Protein AF-A0A9X3HUX5-F1 (afdb_monomer)

Foldseek 3Di:
DDDDDDDDDDDDPPPPDPPPPPPPPPVPPVPDDDVLQVVLVVQAHADPVPCWRCGPVRDTDNSVVVSCVVVVPPPPQDPLRVVLVVQVWDADPVQCWTQHPVRDIDNSVVVSVVVVVVVD

Nearest PDB structures (foldseek):
  6pxk-assembly2_H  TM=3.600E-01  e=4.568E+00  Escherichia coli

Mean predicted aligned error: 15.31 Å

Sequence (120 aa):
MKSLVSMTVLSSLALFGCAKSEVVKDEGKLNMANPAAVFCEQHGSYDLATEECLLSSGKSVDAWTYYREQHSDSNDKSQAQRYCEATEGVYEATSQQCTLANGDVMDAMQYFRDHQASNN

Radius of gyration: 29.49 Å; Cα contacts (8 Å, |Δi|>4): 115; chains: 1; bounding box: 66×32×98 Å

Structure (mmCIF, N/CA/C/O backbone):
data_AF-A0A9X3HUX5-F1
#
_entry.id   AF-A0A9X3HUX5-F1
#
loop_
_atom_site.group_PDB
_atom_site.id
_atom_site.type_symbol
_atom_site.label_atom_id
_atom_site.label_alt_id
_atom_site.label_comp_id
_atom_site.label_asym_id
_atom_site.label_entity_id
_atom_site.label_seq_id
_atom_site.pdbx_PDB_ins_code
_atom_site.Cartn_x
_atom_site.Cartn_y
_atom_site.Cartn_z
_atom_site.occupancy
_atom_site.B_iso_or_equiv
_atom_site.auth_seq_id
_atom_site.auth_comp_id
_atom_site.auth_asym_id
_atom_site.auth_atom_id
_atom_site.pdbx_PDB_model_num
ATOM 1 N N . MET A 1 1 ? -46.811 18.574 -73.351 1.00 35.91 1 MET A N 1
ATOM 2 C CA . MET A 1 1 ? -46.130 17.270 -73.212 1.00 35.91 1 MET A CA 1
ATOM 3 C C . MET A 1 1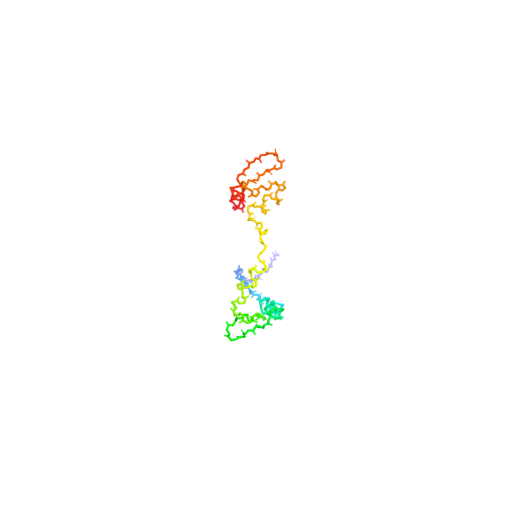 ? -45.105 17.385 -72.095 1.00 35.91 1 MET A C 1
ATOM 5 O O . MET A 1 1 ? -44.178 18.152 -72.290 1.00 35.91 1 MET A O 1
ATOM 9 N N . LYS A 1 2 ? -45.296 16.602 -71.011 1.00 41.38 2 LYS A N 1
ATOM 10 C CA . LYS A 1 2 ? -44.311 16.192 -69.976 1.00 41.38 2 LYS A CA 1
ATOM 11 C C . LYS A 1 2 ? -43.746 17.328 -69.097 1.00 41.38 2 LYS A C 1
ATOM 13 O O . LYS A 1 2 ? -43.251 18.300 -69.632 1.00 41.38 2 LYS A O 1
ATOM 18 N N . SER A 1 3 ? -43.681 17.302 -67.770 1.00 44.00 3 SER A N 1
ATOM 19 C CA . SER A 1 3 ? -44.134 16.455 -66.654 1.00 44.00 3 SER A CA 1
ATOM 20 C C . SER A 1 3 ? -43.867 17.338 -65.410 1.00 44.00 3 SER A C 1
ATOM 22 O O . SER A 1 3 ? -42.827 17.980 -65.357 1.00 44.00 3 SER A O 1
ATOM 24 N N . LEU A 1 4 ? -44.868 17.632 -64.578 1.00 50.88 4 LEU A N 1
ATOM 25 C CA . LEU A 1 4 ? -45.182 16.984 -63.291 1.00 50.88 4 LEU A CA 1
ATOM 26 C C . LEU A 1 4 ? -44.449 17.551 -62.052 1.00 50.88 4 LEU A C 1
ATOM 28 O O . LEU A 1 4 ? -43.232 17.497 -61.949 1.00 50.88 4 LEU A O 1
ATOM 32 N N . VAL A 1 5 ? -45.300 17.928 -61.086 1.00 53.28 5 VAL A N 1
ATOM 33 C CA . VAL A 1 5 ? -45.160 17.828 -59.618 1.00 53.28 5 VAL A CA 1
ATOM 34 C C . VAL A 1 5 ? -44.519 19.006 -58.871 1.00 53.28 5 VAL A C 1
ATOM 36 O O . VAL A 1 5 ? -43.313 19.134 -58.706 1.00 53.28 5 VAL A O 1
ATOM 39 N N . SER A 1 6 ? -45.431 19.815 -58.327 1.00 51.50 6 SER A N 1
ATOM 40 C CA . SER A 1 6 ? -45.308 20.557 -57.072 1.00 51.50 6 SER A CA 1
ATOM 41 C C . SER A 1 6 ? -45.225 19.587 -55.886 1.00 51.50 6 SER A C 1
ATOM 43 O O . SER A 1 6 ? -46.077 18.706 -55.794 1.00 51.50 6 SER A O 1
ATOM 45 N N . MET A 1 7 ? -44.274 19.765 -54.961 1.00 49.97 7 MET A N 1
ATOM 46 C CA . MET A 1 7 ? -44.459 19.368 -53.557 1.00 49.97 7 MET A CA 1
ATOM 47 C C . MET A 1 7 ? -43.434 20.037 -52.623 1.00 49.97 7 MET A C 1
ATOM 49 O O . MET A 1 7 ? -42.256 19.708 -52.606 1.00 49.97 7 MET A O 1
ATOM 53 N N . THR A 1 8 ? -43.952 20.991 -51.849 1.00 49.53 8 THR A N 1
ATOM 54 C CA . THR A 1 8 ? -43.863 21.085 -50.379 1.00 49.53 8 THR A CA 1
ATOM 55 C C . THR A 1 8 ? -42.519 21.072 -49.630 1.00 49.53 8 THR A C 1
ATOM 57 O O . THR A 1 8 ? -41.878 20.042 -49.482 1.00 49.53 8 THR A O 1
ATOM 60 N N . VAL A 1 9 ? -42.335 22.196 -48.923 1.00 47.41 9 VAL A N 1
ATOM 61 C CA . VAL A 1 9 ? -42.150 22.326 -47.459 1.00 47.41 9 VAL A CA 1
ATOM 62 C C . VAL A 1 9 ? -40.739 22.165 -46.875 1.00 47.41 9 VAL A C 1
ATOM 64 O O . VAL A 1 9 ? -40.044 21.171 -47.042 1.00 47.41 9 VAL A O 1
ATOM 67 N N . LEU A 1 10 ? -40.401 23.221 -46.122 1.00 57.56 10 LEU A N 1
ATOM 68 C CA . LEU A 1 10 ? -39.316 23.402 -45.168 1.00 57.56 10 LEU A CA 1
ATOM 69 C C . LEU A 1 10 ? -39.011 22.139 -44.357 1.00 57.56 10 LEU A C 1
ATOM 71 O O . LEU A 1 10 ? -39.929 21.548 -43.802 1.00 57.56 10 LEU A O 1
ATOM 75 N N . SER A 1 11 ? -37.732 21.876 -44.093 1.00 51.06 11 SER A N 1
ATOM 76 C CA . SER A 1 11 ? -37.339 21.618 -42.706 1.00 51.06 11 SER A CA 1
ATOM 77 C C . SER A 1 11 ? -35.834 21.734 -42.532 1.00 51.06 11 SER A C 1
ATOM 79 O O . SER A 1 11 ? -35.053 20.936 -43.043 1.00 51.06 11 SER A O 1
ATOM 81 N N . SER A 1 12 ? -35.439 22.750 -41.779 1.00 60.00 12 SER A N 1
ATOM 82 C CA . SER A 1 12 ? -34.129 22.902 -41.169 1.00 60.00 12 SER A CA 1
ATOM 83 C C . SER A 1 12 ? -33.871 21.689 -40.271 1.00 60.00 12 SER A C 1
ATOM 85 O O . SER A 1 12 ? -34.524 21.540 -39.239 1.00 60.00 12 SER A O 1
ATOM 87 N N . LEU A 1 13 ? -32.926 20.819 -40.632 1.00 64.44 13 LEU A N 1
ATOM 88 C CA . LEU A 1 13 ? -32.395 19.843 -39.681 1.00 64.44 13 LEU A CA 1
ATOM 89 C C . LEU A 1 13 ? -31.422 20.567 -38.744 1.00 64.44 13 LEU A C 1
ATOM 91 O O . LEU A 1 13 ? -30.209 20.544 -38.932 1.00 64.44 13 LEU A O 1
ATOM 95 N N . ALA A 1 14 ? -31.970 21.240 -37.733 1.00 63.00 14 ALA A N 1
ATOM 96 C CA . ALA A 1 14 ? -31.216 21.564 -36.535 1.00 63.00 14 ALA A CA 1
ATOM 97 C C . ALA A 1 14 ? -31.084 20.274 -35.714 1.00 63.00 14 ALA A C 1
ATOM 99 O O . ALA A 1 14 ? -32.045 19.815 -35.096 1.00 63.00 14 ALA A O 1
ATOM 100 N N . LEU A 1 15 ? -29.899 19.666 -35.743 1.00 63.69 15 LEU A N 1
ATOM 101 C CA . LEU A 1 15 ? -29.531 18.554 -34.869 1.00 63.69 15 LEU A CA 1
ATOM 102 C C . LEU A 1 15 ? -29.357 19.080 -33.434 1.00 63.69 15 LEU A C 1
ATOM 104 O O . LEU A 1 15 ? -28.243 19.285 -32.964 1.00 63.69 15 LEU A O 1
ATOM 108 N N . PHE A 1 16 ? -30.464 19.306 -32.725 1.00 66.12 16 PHE A N 1
ATOM 109 C CA . PHE A 1 16 ? -30.454 19.410 -31.267 1.00 66.12 16 PHE A CA 1
ATOM 110 C C . PHE A 1 16 ? -30.465 17.994 -30.689 1.00 66.12 16 PHE A C 1
ATOM 112 O O . PHE A 1 16 ? -31.511 17.429 -30.375 1.00 66.12 16 PHE A O 1
ATOM 119 N N . GLY A 1 17 ? -29.282 17.391 -30.590 1.00 64.38 17 GLY A N 1
ATOM 120 C CA . GLY A 1 17 ? -29.089 16.171 -29.817 1.00 64.38 17 GLY A CA 1
ATOM 121 C C . GLY A 1 17 ? -29.092 16.500 -28.327 1.00 64.38 17 GLY A C 1
ATOM 122 O O . GLY A 1 17 ? -28.060 16.872 -27.778 1.00 64.38 17 GLY A O 1
ATOM 123 N N . CYS A 1 18 ? -30.234 16.355 -27.655 1.00 68.00 18 CYS A N 1
ATOM 124 C CA . CYS A 1 18 ? -30.239 16.199 -26.203 1.00 68.00 18 CYS A CA 1
ATOM 125 C C . CYS A 1 18 ? -29.736 14.786 -25.889 1.00 68.00 18 CYS A C 1
ATOM 127 O O . CYS A 1 18 ? -30.491 13.819 -25.984 1.00 68.00 18 CYS A O 1
ATOM 129 N N . ALA A 1 19 ? -28.465 14.659 -25.509 1.00 71.25 19 ALA A N 1
ATOM 130 C CA . ALA A 1 19 ? -27.994 13.461 -24.833 1.00 71.25 19 ALA A CA 1
ATOM 131 C C . ALA A 1 19 ? -28.684 13.403 -23.462 1.00 71.25 19 ALA A C 1
ATOM 133 O O . ALA A 1 19 ? -28.330 14.134 -22.536 1.00 71.25 19 ALA A O 1
ATOM 134 N N . LYS A 1 20 ? -29.724 12.574 -23.339 1.00 63.62 20 LYS A N 1
ATOM 135 C CA . LYS A 1 20 ? -30.260 12.195 -22.035 1.00 63.62 20 LYS A CA 1
ATOM 136 C C . LYS A 1 20 ? -29.225 11.270 -21.408 1.00 63.62 20 LYS A C 1
ATOM 138 O O . LYS A 1 20 ? -29.136 10.110 -21.790 1.00 63.62 20 LYS A O 1
ATOM 143 N N . SER A 1 21 ? -28.425 11.798 -20.485 1.00 63.34 21 SER A N 1
ATOM 144 C CA . SER A 1 21 ? -27.583 10.966 -19.631 1.00 63.34 21 SER A CA 1
ATOM 145 C C . SER A 1 21 ? -28.502 10.107 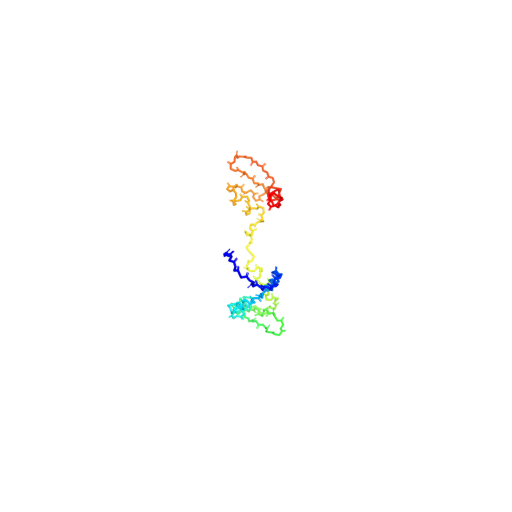-18.778 1.00 63.34 21 SER A C 1
ATOM 147 O O . SER A 1 21 ? -29.080 10.561 -17.790 1.00 63.34 21 SER A O 1
ATOM 149 N N . GLU A 1 22 ? -28.688 8.867 -19.203 1.00 59.72 22 GLU A N 1
ATOM 150 C CA . GLU A 1 22 ? -29.213 7.824 -18.346 1.00 59.72 22 GLU A CA 1
ATOM 151 C C . GLU A 1 22 ? -28.152 7.631 -17.270 1.00 59.72 22 GLU A C 1
ATOM 153 O O . GLU A 1 22 ? -27.066 7.112 -17.530 1.00 59.72 22 GLU A O 1
ATOM 158 N N . VAL A 1 23 ? -28.418 8.139 -16.067 1.00 63.31 23 VAL A N 1
ATOM 159 C CA . VAL A 1 23 ? -27.666 7.715 -14.892 1.00 63.31 23 VAL A CA 1
ATOM 160 C C . VAL A 1 23 ? -27.997 6.239 -14.749 1.00 63.31 23 VAL A C 1
ATOM 162 O O . VAL A 1 23 ? -29.043 5.882 -14.210 1.00 63.31 23 VAL A O 1
ATOM 165 N N . VAL A 1 24 ? -27.149 5.384 -15.319 1.00 64.62 24 VAL A N 1
ATOM 166 C CA . VAL A 1 24 ? -27.161 3.957 -15.033 1.00 64.62 24 VAL A CA 1
ATOM 167 C C . VAL A 1 24 ? -26.916 3.871 -13.537 1.00 64.62 24 VAL A C 1
ATOM 169 O O . VAL A 1 24 ? -25.806 4.101 -13.057 1.00 64.62 24 VAL A O 1
ATOM 172 N N . LYS A 1 25 ? -27.999 3.668 -12.786 1.00 58.50 25 LYS A N 1
ATOM 173 C CA . LYS A 1 25 ? -27.951 3.468 -11.348 1.00 58.50 25 LYS A CA 1
ATOM 174 C C . LYS A 1 25 ? -27.253 2.130 -11.158 1.00 58.50 25 LYS A C 1
ATOM 176 O O . LYS A 1 25 ? -27.843 1.074 -11.356 1.00 58.50 25 LYS A O 1
ATOM 181 N N . ASP A 1 26 ? -25.956 2.193 -10.892 1.00 63.00 26 ASP A N 1
ATOM 182 C CA . ASP A 1 26 ? -25.151 1.036 -10.528 1.00 63.00 26 ASP A CA 1
ATOM 183 C C . ASP A 1 26 ? -25.596 0.585 -9.130 1.00 63.00 26 ASP A C 1
ATOM 185 O O . ASP A 1 26 ? -25.021 0.964 -8.109 1.00 63.00 26 ASP A O 1
ATOM 189 N N . GLU A 1 27 ? -26.697 -0.172 -9.077 1.00 62.44 27 GLU A N 1
ATOM 190 C CA . GLU A 1 27 ? -27.273 -0.730 -7.846 1.00 62.44 27 GLU A CA 1
ATOM 191 C C . GLU A 1 27 ? -26.258 -1.615 -7.092 1.00 62.44 27 GLU A C 1
ATOM 193 O O . GLU A 1 27 ? -26.457 -1.921 -5.918 1.00 62.44 27 GLU A O 1
ATOM 198 N N . GLY A 1 28 ? -25.157 -2.029 -7.734 1.00 63.47 28 GLY A N 1
ATOM 199 C CA . GLY A 1 28 ? -24.143 -2.892 -7.136 1.00 63.47 28 GLY A CA 1
ATOM 200 C C . GLY A 1 28 ? -23.343 -2.227 -6.015 1.00 63.47 28 GLY A C 1
ATOM 201 O O . GLY A 1 28 ? -23.012 -2.889 -5.035 1.00 63.47 28 GLY A O 1
ATOM 202 N N . LYS A 1 29 ? -23.057 -0.921 -6.104 1.00 63.94 29 LYS A N 1
ATOM 203 C CA . LYS A 1 29 ? -22.136 -0.263 -5.154 1.00 63.94 29 LYS A CA 1
ATOM 204 C C . LYS A 1 29 ? -22.775 0.156 -3.836 1.00 63.94 29 LYS A C 1
ATOM 206 O O . LYS A 1 29 ? -22.098 0.149 -2.815 1.00 63.94 29 LYS A O 1
ATOM 211 N N . LEU A 1 30 ? -24.063 0.497 -3.845 1.00 67.31 30 LEU A N 1
ATOM 212 C CA . LEU A 1 30 ? -24.780 0.943 -2.642 1.00 67.31 30 LEU A CA 1
ATOM 213 C C . LEU A 1 30 ? -25.161 -0.210 -1.701 1.00 67.31 30 LEU A C 1
ATOM 215 O O . LEU A 1 30 ? -25.497 0.037 -0.550 1.00 67.31 30 LEU A O 1
ATOM 219 N N . ASN A 1 31 ? -25.096 -1.455 -2.181 1.00 80.06 31 ASN A N 1
ATOM 220 C CA . ASN A 1 31 ? -25.443 -2.652 -1.413 1.00 80.06 31 ASN A CA 1
ATOM 221 C C . ASN A 1 31 ? -24.214 -3.395 -0.854 1.00 80.06 31 ASN A C 1
ATOM 223 O O . ASN A 1 31 ? -24.354 -4.493 -0.319 1.00 80.06 31 ASN A O 1
ATOM 227 N N . MET A 1 32 ? -23.009 -2.825 -0.978 1.00 87.62 32 MET A N 1
ATOM 228 C CA . MET A 1 32 ? -21.805 -3.376 -0.353 1.00 87.62 32 MET A CA 1
ATOM 229 C C . MET A 1 32 ? -21.661 -2.863 1.079 1.00 87.62 32 MET A C 1
ATOM 231 O O . MET A 1 32 ? -21.907 -1.690 1.358 1.00 87.62 32 MET A O 1
ATOM 235 N N . ALA A 1 33 ? -21.226 -3.739 1.984 1.00 92.12 33 ALA A N 1
ATOM 236 C CA . ALA A 1 33 ? -20.892 -3.339 3.343 1.00 92.12 33 ALA A CA 1
ATOM 237 C C . ALA A 1 33 ? -19.704 -2.360 3.348 1.00 92.12 33 ALA A C 1
ATOM 239 O O . ALA A 1 33 ? -18.812 -2.449 2.501 1.00 92.12 33 ALA A O 1
ATOM 240 N N . ASN A 1 34 ? -19.678 -1.441 4.317 1.00 93.62 34 ASN A N 1
ATOM 241 C CA . ASN A 1 34 ? -18.536 -0.550 4.513 1.00 93.62 34 ASN A CA 1
ATOM 242 C C . ASN A 1 34 ? -17.295 -1.401 4.861 1.00 93.62 34 ASN A C 1
ATOM 244 O O . ASN A 1 34 ? -17.298 -2.052 5.908 1.00 93.62 34 ASN A O 1
ATOM 248 N N . PRO A 1 35 ? -16.230 -1.395 4.037 1.00 95.75 35 PRO A N 1
ATOM 249 C CA . PRO A 1 35 ? -15.065 -2.243 4.267 1.00 95.75 35 PRO A CA 1
ATOM 250 C C . PRO A 1 35 ? -14.357 -1.927 5.590 1.00 95.75 35 PRO A C 1
ATOM 252 O O . PRO A 1 35 ? -13.896 -2.849 6.257 1.00 95.75 35 PRO A O 1
ATOM 255 N N . ALA A 1 36 ? -14.332 -0.660 6.021 1.00 97.44 36 ALA A N 1
ATOM 256 C CA . ALA A 1 36 ? -13.757 -0.286 7.310 1.00 97.44 36 ALA A CA 1
ATOM 257 C C . ALA A 1 36 ? -14.583 -0.834 8.486 1.00 97.44 36 ALA A C 1
ATOM 259 O O . ALA A 1 36 ? -14.014 -1.332 9.453 1.00 97.44 36 ALA A O 1
ATOM 260 N N . ALA A 1 37 ? -15.916 -0.821 8.381 1.00 97.19 37 ALA A N 1
ATOM 261 C CA . ALA A 1 37 ? -16.793 -1.390 9.405 1.00 97.19 37 ALA A CA 1
ATOM 262 C C . ALA A 1 37 ? -16.641 -2.918 9.494 1.00 97.19 37 ALA A C 1
ATOM 264 O O . ALA A 1 37 ? -16.439 -3.454 10.580 1.00 97.19 37 ALA A O 1
ATOM 265 N N . VAL A 1 38 ? -16.641 -3.610 8.347 1.00 97.38 38 VAL A N 1
ATOM 266 C CA . VAL A 1 38 ? -16.414 -5.066 8.269 1.00 97.38 38 VAL A CA 1
ATOM 267 C C . VAL A 1 38 ? -15.045 -5.449 8.828 1.00 97.38 38 VAL A C 1
ATOM 269 O O . VAL A 1 38 ? -14.898 -6.490 9.466 1.00 97.38 38 VAL A O 1
ATOM 272 N N . PHE A 1 39 ? -14.027 -4.621 8.594 1.00 97.44 39 PHE A N 1
ATOM 273 C CA . PHE A 1 39 ? -12.708 -4.824 9.176 1.00 97.44 39 PHE A CA 1
ATOM 274 C C . PHE A 1 39 ? -12.725 -4.617 10.695 1.00 97.44 39 PHE A C 1
ATOM 276 O O . PHE A 1 39 ? -12.183 -5.433 11.435 1.00 97.44 39 PHE A O 1
ATOM 283 N N . CYS A 1 40 ? -13.419 -3.594 11.190 1.00 97.75 40 CYS A N 1
ATOM 284 C CA . CYS A 1 40 ? -13.579 -3.377 12.624 1.00 97.75 40 CYS A CA 1
ATOM 285 C C . CYS A 1 40 ? -14.250 -4.541 13.346 1.00 97.75 40 CYS A C 1
ATOM 287 O O . CYS A 1 40 ? -13.775 -4.940 14.406 1.00 97.75 40 CYS A O 1
ATOM 289 N N . GLU A 1 41 ? -15.283 -5.143 12.760 1.00 97.06 41 GLU A N 1
ATOM 290 C CA . GLU A 1 41 ? -15.953 -6.320 13.330 1.00 97.06 41 GLU A CA 1
ATOM 291 C C . GLU A 1 41 ? -15.0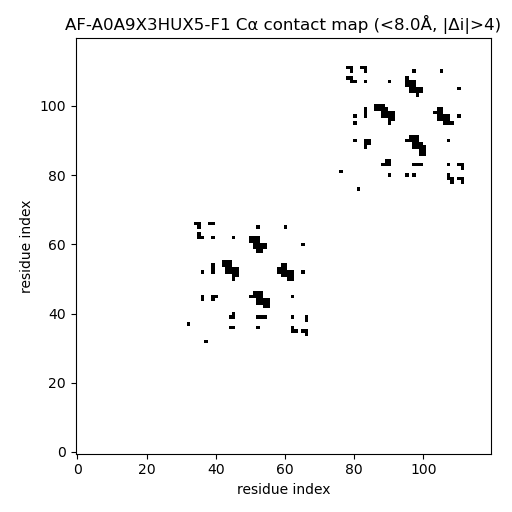42 -7.559 13.429 1.00 97.06 41 GLU A C 1
ATOM 293 O O . GLU A 1 41 ? -15.281 -8.434 14.257 1.00 97.06 41 GLU A O 1
ATOM 298 N N . GLN A 1 42 ? -13.964 -7.636 12.641 1.00 96.94 42 GLN A N 1
ATOM 299 C CA . GLN A 1 42 ? -12.969 -8.714 12.748 1.00 96.94 42 GLN A CA 1
ATOM 300 C C . GLN A 1 42 ? -11.974 -8.498 13.898 1.00 96.94 42 GLN A C 1
ATOM 302 O O . GLN A 1 42 ? -11.381 -9.458 14.391 1.00 96.94 42 GLN A O 1
ATOM 307 N N . HIS A 1 43 ? -11.786 -7.251 14.335 1.00 96.75 43 HIS A N 1
ATOM 308 C CA . HIS A 1 43 ? -10.785 -6.861 15.335 1.00 96.75 43 HIS A CA 1
ATOM 309 C C . HIS A 1 43 ? -11.402 -6.298 16.634 1.00 96.75 43 HIS A C 1
ATOM 311 O O . HIS A 1 43 ? -10.683 -6.002 17.599 1.00 96.75 43 HIS A O 1
ATOM 317 N N . GLY A 1 44 ? -12.729 -6.194 16.694 1.00 96.94 44 GLY A N 1
ATOM 318 C CA . GLY A 1 44 ? -13.499 -5.603 17.783 1.00 96.94 44 GLY A CA 1
ATOM 319 C C . GLY A 1 44 ? -14.942 -5.318 17.353 1.00 96.94 44 GLY A C 1
ATOM 320 O O . GLY A 1 44 ? -15.641 -6.219 16.898 1.00 96.94 44 GLY A O 1
ATOM 321 N N . SER A 1 45 ? -15.394 -4.072 17.499 1.00 97.69 45 SER A N 1
ATOM 322 C CA . SER A 1 45 ? -16.720 -3.616 17.054 1.00 97.69 45 SER A CA 1
ATOM 323 C C . SER A 1 45 ? -16.664 -2.243 16.383 1.00 97.69 45 SER A C 1
ATOM 325 O O . SER A 1 45 ? -15.797 -1.431 16.706 1.00 97.69 45 SER A O 1
ATOM 327 N N . TYR A 1 46 ? -17.615 -1.964 15.491 1.00 98.06 46 TYR A N 1
ATOM 328 C CA . TYR A 1 46 ? -17.784 -0.659 14.845 1.00 98.06 46 TYR A CA 1
ATOM 329 C C . TYR A 1 46 ? -18.906 0.153 15.510 1.00 98.06 46 TYR A C 1
ATOM 331 O O . TYR A 1 46 ? -20.004 -0.367 15.717 1.00 98.06 46 TYR A O 1
ATOM 339 N N . ASP A 1 47 ? -18.647 1.421 15.829 1.00 97.50 47 ASP A N 1
ATOM 340 C CA . ASP A 1 47 ? -19.647 2.355 16.355 1.00 97.50 47 ASP A CA 1
ATOM 341 C C . ASP A 1 47 ? -20.246 3.195 15.214 1.00 97.50 47 ASP A C 1
ATOM 343 O O . ASP A 1 47 ? -19.561 3.983 14.564 1.00 97.50 47 ASP A O 1
ATOM 347 N N . LEU A 1 48 ? -21.551 3.037 14.972 1.00 95.25 48 LEU A N 1
ATOM 348 C CA . LEU A 1 48 ? -22.277 3.746 13.910 1.00 95.25 48 LEU A CA 1
ATOM 349 C C . LEU A 1 48 ? -22.449 5.251 14.169 1.00 95.25 48 LEU A C 1
ATOM 351 O O . LEU A 1 48 ? -22.746 5.987 13.232 1.00 95.25 48 LEU A O 1
ATOM 355 N N . ALA A 1 49 ? -22.339 5.706 15.418 1.00 96.38 49 ALA A N 1
ATOM 356 C CA . ALA A 1 49 ? -22.520 7.106 15.787 1.00 96.38 49 ALA A CA 1
ATOM 357 C C . ALA A 1 49 ? -21.211 7.897 15.710 1.00 96.38 49 ALA A C 1
ATOM 359 O O . ALA A 1 49 ? -21.235 9.074 15.351 1.00 96.38 49 ALA A O 1
ATOM 360 N N . THR A 1 50 ? -20.089 7.268 16.064 1.00 96.88 50 THR A N 1
ATOM 361 C CA . THR A 1 50 ? -18.768 7.918 16.078 1.00 96.88 50 THR A CA 1
ATOM 362 C C . THR A 1 50 ? -17.897 7.551 14.882 1.00 96.88 50 THR A C 1
ATOM 364 O O . THR A 1 50 ? -16.900 8.221 14.642 1.00 96.88 50 THR A O 1
ATOM 367 N N . GLU A 1 51 ? -18.272 6.509 14.136 1.00 96.75 51 GLU A N 1
ATOM 368 C CA . GLU A 1 51 ? -17.476 5.910 13.060 1.00 96.75 51 GLU A CA 1
ATOM 369 C C . GLU A 1 51 ? -16.119 5.354 13.540 1.00 96.75 51 GLU A C 1
ATOM 371 O O . GLU A 1 51 ? -15.190 5.157 12.751 1.00 96.75 51 GLU A O 1
ATOM 376 N N . GLU A 1 52 ? -16.010 5.052 14.837 1.00 98.25 52 GLU A N 1
ATOM 377 C CA . GLU A 1 52 ? -14.807 4.498 15.449 1.00 98.25 52 GLU A CA 1
ATOM 378 C C . GLU A 1 52 ? -14.827 2.964 15.532 1.00 98.25 52 GLU A C 1
ATOM 380 O O . GLU A 1 52 ? -15.860 2.294 15.597 1.00 98.25 52 GLU A O 1
ATOM 385 N N . CYS A 1 53 ? -13.622 2.410 15.563 1.00 98.19 53 CYS A N 1
ATOM 386 C CA . CYS A 1 53 ? -13.313 1.018 15.816 1.00 98.19 53 CYS A CA 1
ATOM 387 C C . CYS A 1 53 ? -12.992 0.838 17.303 1.00 98.19 53 CYS A C 1
ATOM 389 O O . CYS A 1 53 ? -11.917 1.246 17.756 1.00 98.19 53 CYS A O 1
ATOM 391 N N . LEU A 1 54 ? -13.877 0.195 18.064 1.00 98.00 54 LEU A N 1
ATOM 392 C CA . LEU A 1 54 ? -13.558 -0.243 19.420 1.00 98.00 54 LEU A CA 1
ATOM 393 C C . LEU A 1 54 ? -12.848 -1.595 19.336 1.00 98.00 54 LEU A C 1
ATOM 395 O O . LEU A 1 54 ? -13.480 -2.640 19.189 1.00 98.00 54 LEU A O 1
ATOM 399 N N . LEU A 1 55 ? -11.519 -1.569 19.399 1.00 97.19 55 LEU A N 1
ATOM 400 C CA . LEU A 1 55 ? -10.682 -2.759 19.280 1.00 97.19 55 LEU A CA 1
ATOM 401 C C . LEU A 1 55 ? -10.843 -3.672 20.501 1.00 97.19 55 LEU A C 1
ATOM 403 O O . LEU A 1 55 ? -11.100 -3.212 21.612 1.00 97.19 55 LEU A O 1
ATOM 407 N N . SER A 1 56 ? -10.561 -4.966 20.331 1.00 96.12 56 SER A N 1
ATOM 408 C CA . SE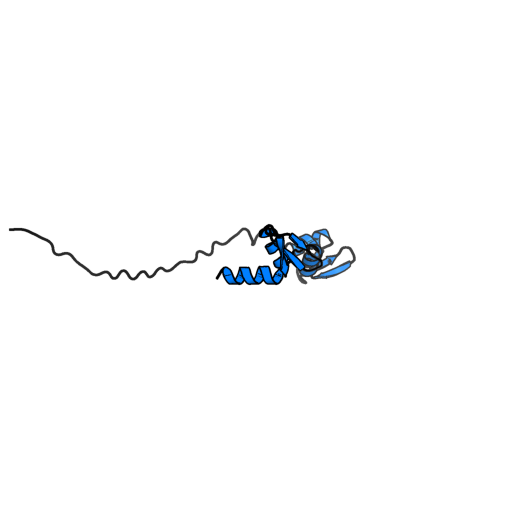R A 1 56 ? -10.586 -5.960 21.424 1.00 96.12 56 SER A CA 1
ATOM 409 C C . SER A 1 56 ? -9.630 -5.635 22.584 1.00 96.12 56 SER A C 1
ATOM 411 O O . SER A 1 56 ? -9.784 -6.148 23.689 1.00 96.12 56 SER A O 1
ATOM 413 N N . SER A 1 57 ? -8.643 -4.766 22.351 1.00 95.62 57 SER A N 1
ATOM 414 C CA . SER A 1 57 ? -7.748 -4.223 23.380 1.00 95.62 57 SER A CA 1
ATOM 415 C C . SER A 1 57 ? -8.386 -3.128 24.250 1.00 95.62 57 SER A C 1
ATOM 417 O O . SER A 1 57 ? -7.757 -2.674 25.202 1.00 95.62 57 SER A O 1
ATOM 419 N N . GLY A 1 58 ? -9.599 -2.674 23.919 1.00 94.75 58 GLY A N 1
ATOM 420 C CA . GLY A 1 58 ? -10.288 -1.541 24.542 1.00 94.75 58 GLY A CA 1
ATOM 421 C C . GLY A 1 58 ? -9.913 -0.172 23.961 1.00 94.75 58 GLY A C 1
ATOM 422 O O . GLY A 1 58 ? -10.414 0.846 24.431 1.00 94.75 58 GLY A O 1
ATOM 423 N N . LYS A 1 59 ? -9.032 -0.117 22.953 1.00 97.00 59 LYS A N 1
ATOM 424 C CA . LYS A 1 59 ? -8.647 1.132 22.277 1.00 97.00 59 LYS A CA 1
ATOM 425 C C . LYS A 1 59 ? -9.715 1.536 21.255 1.00 97.00 59 LYS A C 1
ATOM 427 O O . LYS A 1 59 ? -10.108 0.699 20.449 1.00 97.00 59 LYS A O 1
ATOM 432 N N . SER A 1 60 ? -10.091 2.816 21.240 1.00 97.69 60 SER A N 1
ATOM 433 C CA . SER A 1 60 ? -10.872 3.413 20.147 1.00 97.69 60 SER A CA 1
ATOM 434 C C . SER A 1 60 ? -9.950 4.047 19.101 1.00 97.69 60 SER A C 1
ATOM 436 O O . SER A 1 60 ? -8.977 4.718 19.466 1.00 97.69 60 SER A O 1
ATOM 438 N N . VAL A 1 61 ? -10.208 3.803 17.814 1.00 98.06 61 VAL A N 1
ATOM 439 C CA . VAL A 1 61 ? -9.472 4.388 16.675 1.00 98.06 61 VAL A CA 1
ATOM 440 C C . VAL A 1 61 ? -10.420 4.742 15.531 1.00 98.06 61 VAL A C 1
ATOM 442 O O . VAL A 1 61 ? -11.446 4.093 15.369 1.00 98.06 61 VAL A O 1
ATOM 445 N N . ASP A 1 62 ? -10.059 5.711 14.689 1.00 98.12 62 ASP A N 1
ATOM 446 C CA . ASP A 1 62 ? -10.800 6.005 13.454 1.00 98.12 62 ASP A CA 1
ATOM 447 C C . ASP A 1 62 ? -10.813 4.781 12.518 1.00 98.12 62 ASP A C 1
ATOM 449 O O . ASP A 1 62 ? -9.753 4.251 12.163 1.00 98.12 62 ASP A O 1
ATOM 453 N N . ALA A 1 63 ? -12.004 4.326 12.112 1.00 97.81 63 ALA A N 1
ATOM 454 C CA . ALA A 1 63 ? -12.154 3.069 11.378 1.00 97.81 63 ALA A CA 1
ATOM 455 C C . ALA A 1 63 ? -11.473 3.105 10.002 1.00 97.81 63 ALA A C 1
ATOM 457 O O . ALA A 1 63 ? -10.834 2.135 9.590 1.00 97.81 63 ALA A O 1
ATOM 458 N N . TRP A 1 64 ? -11.570 4.228 9.289 1.00 97.12 64 TRP A N 1
ATOM 459 C CA . TRP A 1 64 ? -11.000 4.364 7.949 1.00 97.12 64 TRP A CA 1
ATOM 460 C C . TRP A 1 64 ? -9.478 4.471 7.956 1.00 97.12 64 TRP A C 1
ATOM 462 O O . TRP A 1 64 ? -8.817 3.913 7.079 1.00 97.12 64 TRP A O 1
ATOM 472 N N . THR A 1 65 ? -8.917 5.185 8.927 1.00 96.62 65 THR A N 1
ATOM 473 C CA . THR A 1 65 ? -7.471 5.271 9.137 1.00 96.62 65 THR A CA 1
ATOM 474 C C . THR A 1 65 ? -6.924 3.908 9.513 1.00 96.62 65 THR A C 1
ATOM 476 O O . THR A 1 65 ? -6.005 3.438 8.850 1.00 96.62 65 THR A O 1
ATOM 479 N N . TYR A 1 66 ? -7.555 3.223 10.471 1.00 95.94 66 TYR A N 1
ATOM 480 C CA . TYR A 1 66 ? -7.144 1.877 10.851 1.00 95.94 66 TYR A CA 1
ATOM 481 C C . TYR A 1 66 ? -7.199 0.910 9.662 1.00 95.94 66 TYR A C 1
ATOM 483 O O . TYR A 1 66 ? -6.218 0.226 9.384 1.00 95.94 66 TYR A O 1
ATOM 491 N N . TYR A 1 67 ? -8.292 0.913 8.894 1.00 96.19 67 TYR A N 1
ATOM 492 C CA . TYR A 1 67 ? -8.406 0.102 7.682 1.00 96.19 67 TYR A CA 1
ATOM 493 C C . TYR A 1 67 ? -7.266 0.377 6.692 1.00 96.19 67 TYR A C 1
ATOM 495 O O . TYR A 1 67 ? -6.606 -0.561 6.249 1.00 96.19 67 TYR A O 1
ATOM 503 N N . ARG A 1 68 ? -6.999 1.648 6.362 1.00 93.69 68 ARG A N 1
ATOM 504 C CA . ARG A 1 68 ? -5.951 2.016 5.397 1.00 93.69 68 ARG A CA 1
ATOM 505 C C . ARG A 1 68 ? -4.548 1.693 5.882 1.00 93.69 68 ARG A C 1
ATOM 507 O O . ARG A 1 68 ? -3.742 1.310 5.058 1.00 93.69 68 ARG A O 1
ATOM 514 N N . GLU A 1 69 ? -4.249 1.830 7.167 1.00 92.50 69 GLU A N 1
ATOM 515 C CA . GLU A 1 69 ? -2.931 1.472 7.712 1.00 92.50 69 GLU A CA 1
ATOM 516 C C . GLU A 1 69 ? -2.697 -0.043 7.692 1.00 92.50 69 GLU A C 1
ATOM 518 O O . GL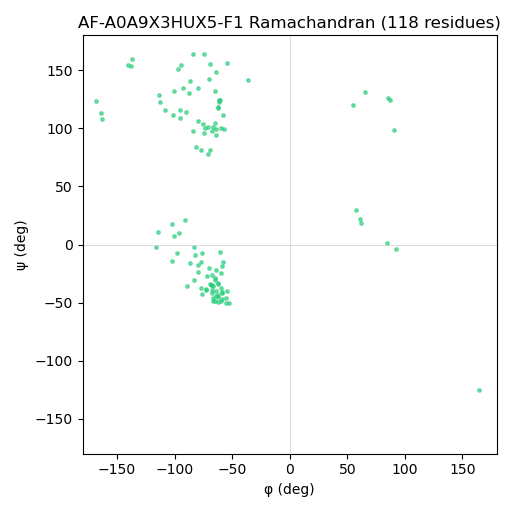U A 1 69 ? -1.579 -0.500 7.476 1.00 92.50 69 GLU A O 1
ATOM 523 N N . GLN A 1 70 ? -3.750 -0.839 7.898 1.00 93.56 70 GLN A N 1
ATOM 524 C CA . GLN A 1 70 ? -3.656 -2.303 7.841 1.00 93.56 70 GLN A CA 1
ATOM 525 C C . GLN A 1 70 ? -3.673 -2.851 6.406 1.00 93.56 70 GLN A C 1
ATOM 527 O O . GLN A 1 70 ? -3.268 -3.988 6.184 1.00 93.56 70 GLN A O 1
ATOM 532 N N . HIS A 1 71 ? -4.118 -2.042 5.441 1.00 90.19 71 HIS A N 1
ATOM 533 C CA . HIS A 1 71 ? -4.138 -2.366 4.010 1.00 90.19 71 HIS A CA 1
ATOM 534 C C . HIS A 1 71 ? -3.194 -1.479 3.189 1.00 90.19 71 HIS A C 1
ATOM 536 O O . HIS A 1 71 ? -3.270 -1.476 1.962 1.00 90.19 71 HIS A O 1
ATOM 542 N N . SER A 1 72 ? -2.323 -0.704 3.840 1.00 80.31 72 SER A N 1
ATOM 543 C CA . SER A 1 72 ? -1.252 -0.001 3.151 1.00 80.31 72 SER A CA 1
ATOM 544 C C . SER A 1 72 ? -0.160 -1.021 2.921 1.00 80.31 72 SER A C 1
ATOM 546 O O . SER A 1 72 ? 0.538 -1.415 3.861 1.00 80.31 72 SER A O 1
ATOM 548 N N . ASP A 1 73 ? -0.018 -1.464 1.681 1.00 71.06 73 ASP A N 1
ATOM 549 C CA . ASP A 1 73 ? 1.153 -2.226 1.313 1.00 71.06 73 ASP A CA 1
ATOM 550 C C . ASP A 1 73 ? 2.362 -1.310 1.519 1.00 71.06 73 ASP A C 1
ATOM 552 O O . ASP A 1 73 ? 2.530 -0.291 0.854 1.00 71.06 73 ASP A O 1
ATOM 556 N N . SER A 1 74 ? 3.276 -1.692 2.410 1.00 60.66 74 SER A N 1
ATOM 557 C CA . SER A 1 74 ? 4.623 -1.103 2.446 1.00 60.66 74 SER A CA 1
ATOM 558 C C . SER A 1 74 ? 5.394 -1.334 1.133 1.00 60.66 74 SER A C 1
ATOM 560 O O . SER A 1 74 ? 6.477 -0.785 0.944 1.00 60.66 74 SER A O 1
ATOM 562 N N . ASN A 1 75 ? 4.809 -2.122 0.223 1.00 64.12 75 ASN A N 1
ATOM 563 C CA . ASN A 1 75 ? 5.225 -2.361 -1.152 1.00 64.12 75 ASN A CA 1
ATOM 564 C C . ASN A 1 75 ? 4.388 -1.581 -2.183 1.00 64.12 75 ASN A C 1
ATOM 566 O O . ASN A 1 75 ? 4.413 -1.954 -3.359 1.00 64.12 75 ASN A O 1
ATOM 570 N N . ASP A 1 76 ? 3.645 -0.541 -1.781 1.00 77.06 76 ASP A N 1
ATOM 571 C CA . ASP A 1 76 ? 2.928 0.332 -2.712 1.00 77.06 76 ASP A CA 1
ATOM 572 C C . ASP A 1 76 ? 3.924 0.935 -3.705 1.00 77.06 76 ASP A C 1
ATOM 574 O O . ASP A 1 76 ? 4.665 1.885 -3.430 1.00 77.06 76 ASP A O 1
ATOM 578 N N . LYS A 1 77 ? 3.969 0.321 -4.888 1.00 87.69 77 LYS A N 1
ATOM 579 C CA . LYS A 1 77 ? 4.859 0.732 -5.962 1.00 87.69 77 LYS A CA 1
ATOM 580 C C . LYS A 1 77 ? 4.489 2.151 -6.351 1.00 87.69 77 LYS A C 1
ATOM 582 O O . LYS A 1 77 ? 3.345 2.423 -6.732 1.00 87.69 77 LYS A O 1
ATOM 587 N N . SER A 1 78 ? 5.470 3.047 -6.299 1.00 89.75 78 SER A N 1
ATOM 588 C CA . SER A 1 78 ? 5.281 4.421 -6.757 1.00 89.75 78 SER A CA 1
ATOM 589 C C . SER A 1 78 ? 4.771 4.432 -8.202 1.00 89.75 78 SER A C 1
ATOM 591 O O . SER A 1 78 ? 4.996 3.493 -8.969 1.00 89.75 78 SER A O 1
ATOM 593 N N . GLN A 1 79 ? 4.098 5.507 -8.613 1.00 92.38 79 GLN A N 1
ATOM 594 C CA . GLN A 1 79 ? 3.635 5.636 -10.001 1.00 92.38 79 GLN A CA 1
ATOM 595 C C . GLN A 1 79 ? 4.792 5.457 -11.001 1.00 92.38 79 GLN A C 1
ATOM 597 O O . GLN A 1 79 ? 4.637 4.761 -12.000 1.00 92.38 79 GLN A O 1
ATOM 602 N N . ALA A 1 80 ? 5.965 6.005 -10.670 1.00 94.31 80 ALA A N 1
ATOM 603 C CA . ALA A 1 80 ? 7.199 5.839 -11.427 1.00 94.31 80 ALA A CA 1
ATOM 604 C C . ALA A 1 80 ? 7.669 4.380 -11.500 1.00 94.31 80 ALA A C 1
ATOM 606 O O . ALA A 1 80 ? 8.012 3.903 -12.578 1.00 94.31 80 ALA A O 1
ATOM 607 N N . GLN A 1 81 ? 7.644 3.656 -10.377 1.00 95.12 81 GLN A N 1
ATOM 608 C CA . GLN A 1 81 ? 7.995 2.238 -10.347 1.00 95.12 81 GLN A CA 1
ATOM 609 C C . GLN A 1 81 ? 7.044 1.415 -11.216 1.00 95.12 81 GLN A C 1
ATOM 611 O O . GLN A 1 81 ? 7.492 0.640 -12.057 1.00 95.12 81 GLN A O 1
ATOM 616 N N . ARG A 1 82 ? 5.730 1.609 -11.048 1.00 94.31 82 ARG A N 1
ATOM 617 C CA . ARG A 1 82 ? 4.717 0.899 -11.840 1.00 94.31 82 ARG A CA 1
ATOM 618 C C . ARG A 1 82 ? 4.891 1.166 -13.327 1.00 94.31 82 ARG A C 1
ATOM 620 O O . ARG A 1 82 ? 4.756 0.245 -14.121 1.00 94.31 82 ARG A O 1
ATOM 627 N N . TYR A 1 83 ? 5.180 2.413 -13.691 1.00 94.88 83 TYR A N 1
ATOM 628 C CA . TYR A 1 83 ? 5.395 2.791 -15.079 1.00 94.88 83 TYR A CA 1
ATOM 629 C C . TYR A 1 83 ? 6.663 2.153 -15.654 1.00 94.88 83 TYR A C 1
ATOM 631 O O . TYR A 1 83 ? 6.586 1.524 -16.701 1.00 94.88 83 TYR A O 1
ATOM 639 N N . CYS A 1 84 ? 7.788 2.238 -14.937 1.00 96.19 84 CYS A N 1
ATOM 640 C CA . CYS A 1 84 ? 9.048 1.608 -15.330 1.00 96.19 84 CYS A CA 1
ATOM 641 C C . CYS A 1 84 ? 8.876 0.109 -15.616 1.00 96.19 84 CYS A C 1
ATOM 643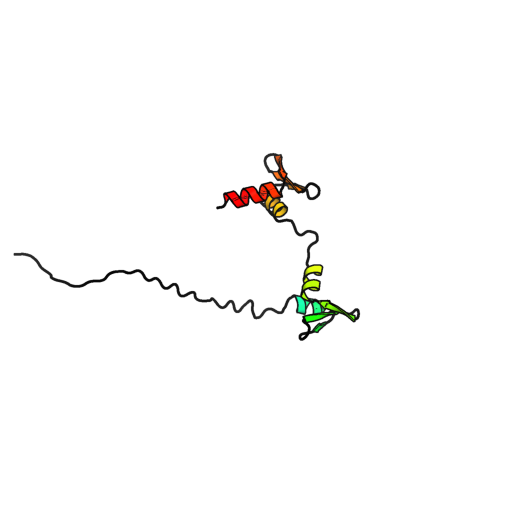 O O . CYS A 1 84 ? 9.252 -0.371 -16.682 1.00 96.19 84 CYS A O 1
ATOM 645 N N . GLU A 1 85 ? 8.250 -0.621 -14.690 1.00 94.25 85 GLU A N 1
ATOM 646 C CA . GLU A 1 85 ? 8.008 -2.059 -14.835 1.00 94.25 85 GLU A CA 1
ATOM 647 C C . GLU A 1 85 ? 7.001 -2.375 -15.957 1.00 94.25 85 GLU A C 1
ATOM 649 O O . GLU A 1 85 ? 7.152 -3.372 -16.660 1.00 94.25 85 GLU A O 1
ATOM 654 N N . ALA A 1 86 ? 5.986 -1.525 -16.162 1.00 94.88 86 ALA A N 1
ATOM 655 C CA . ALA A 1 86 ? 5.003 -1.690 -17.236 1.00 94.88 86 ALA A CA 1
ATOM 656 C C . ALA A 1 86 ? 5.607 -1.500 -18.636 1.00 94.88 86 ALA A C 1
ATOM 658 O O . ALA A 1 8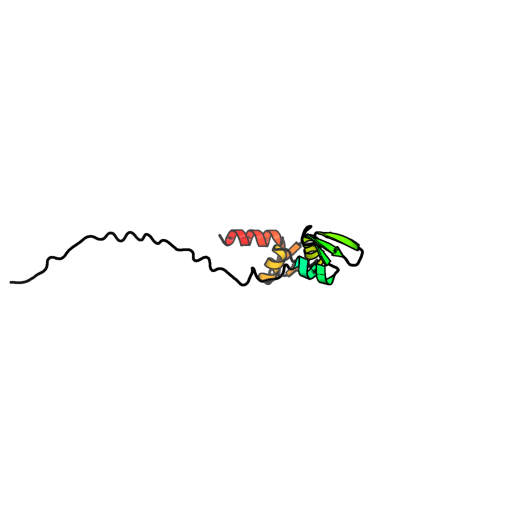6 ? 5.106 -2.077 -19.598 1.00 94.88 86 ALA A O 1
ATOM 659 N N . THR A 1 87 ? 6.685 -0.722 -18.750 1.00 93.88 87 THR A N 1
ATOM 660 C CA . THR A 1 87 ? 7.464 -0.545 -19.984 1.00 93.88 87 THR A CA 1
ATOM 661 C C . THR A 1 87 ? 8.613 -1.550 -20.110 1.00 93.88 87 THR A C 1
ATOM 663 O O . THR A 1 87 ? 9.583 -1.282 -20.814 1.00 93.88 87 THR A O 1
ATOM 666 N N . GLU A 1 88 ? 8.534 -2.680 -19.397 1.00 94.94 88 GLU A N 1
ATOM 667 C CA . GLU A 1 88 ? 9.560 -3.737 -19.356 1.00 94.94 88 GLU A CA 1
ATOM 668 C C . GLU A 1 88 ? 10.925 -3.275 -18.808 1.00 94.94 88 GLU A C 1
ATOM 670 O O . GLU A 1 88 ? 11.949 -3.928 -19.012 1.00 94.94 88 GLU A O 1
ATOM 675 N N . GLY A 1 89 ? 10.952 -2.150 -18.090 1.00 95.25 89 GLY A N 1
ATOM 676 C CA . GLY A 1 89 ? 12.126 -1.655 -17.385 1.00 95.25 89 GLY A CA 1
ATOM 677 C C . GLY A 1 89 ? 12.300 -2.291 -16.005 1.00 95.25 89 GLY A C 1
ATOM 678 O O . GLY A 1 89 ? 11.380 -2.873 -15.427 1.00 95.25 89 GLY A O 1
ATOM 679 N N . VAL A 1 90 ? 13.500 -2.150 -15.447 1.00 96.94 90 VAL A N 1
ATOM 680 C CA . VAL A 1 90 ? 13.857 -2.622 -14.103 1.00 96.94 90 VAL A CA 1
ATOM 681 C C . VAL A 1 90 ? 14.013 -1.422 -13.173 1.00 96.94 90 VAL A C 1
ATOM 683 O O . VAL A 1 90 ? 14.906 -0.596 -13.364 1.00 96.94 90 VAL A O 1
ATOM 686 N N . TYR A 1 91 ? 13.144 -1.327 -12.165 1.00 96.06 91 TYR A N 1
ATOM 687 C CA . TYR A 1 91 ? 13.178 -0.265 -11.158 1.00 96.06 91 TYR A CA 1
ATOM 688 C C . TYR A 1 91 ? 14.101 -0.625 -9.986 1.00 96.06 91 TYR A C 1
ATOM 690 O O . TYR A 1 91 ? 13.961 -1.691 -9.389 1.00 96.06 91 TYR A O 1
ATOM 698 N N . GLU A 1 92 ? 14.995 0.289 -9.616 1.00 95.94 92 GLU A N 1
ATOM 699 C CA . GLU A 1 92 ? 15.833 0.190 -8.419 1.00 95.94 92 GLU A CA 1
ATOM 700 C C . GLU A 1 92 ? 15.253 1.075 -7.308 1.00 95.94 92 GLU A C 1
ATOM 702 O O . GLU A 1 92 ? 15.282 2.304 -7.390 1.00 95.94 92 GLU A O 1
ATOM 707 N N . ALA A 1 93 ? 14.731 0.453 -6.248 1.00 91.12 93 ALA A N 1
ATOM 708 C CA . ALA A 1 93 ? 14.038 1.159 -5.171 1.00 91.12 93 ALA A CA 1
ATOM 709 C C . ALA A 1 93 ? 14.949 2.099 -4.374 1.00 91.12 93 ALA A C 1
ATOM 711 O O . ALA A 1 93 ? 14.480 3.120 -3.874 1.00 91.12 93 ALA A O 1
ATOM 712 N N . THR A 1 94 ? 16.243 1.779 -4.287 1.00 91.81 94 THR A N 1
ATOM 713 C CA . THR A 1 94 ? 17.207 2.545 -3.488 1.00 91.81 94 THR A CA 1
ATOM 714 C C . THR A 1 94 ? 17.601 3.854 -4.168 1.00 91.81 94 THR A C 1
ATOM 716 O O . THR A 1 94 ? 17.703 4.889 -3.514 1.00 91.81 94 THR A O 1
ATOM 719 N N . SER A 1 95 ? 17.832 3.816 -5.482 1.00 94.88 95 SER A N 1
ATOM 720 C CA . SER A 1 95 ? 18.241 4.980 -6.277 1.00 94.88 95 SER A CA 1
ATOM 721 C C . SER A 1 95 ? 17.077 5.651 -7.003 1.00 94.88 95 SER A C 1
ATOM 723 O O . SER A 1 95 ? 17.270 6.712 -7.591 1.00 94.88 95 SER A O 1
ATOM 725 N N . GLN A 1 96 ? 15.884 5.048 -6.965 1.00 95.25 96 GLN A N 1
ATOM 726 C CA . GLN A 1 96 ? 14.684 5.499 -7.675 1.00 95.25 96 GLN A CA 1
ATOM 727 C C . GLN A 1 96 ? 14.901 5.596 -9.196 1.00 95.25 96 GLN A C 1
ATOM 729 O O . GLN A 1 96 ? 14.287 6.411 -9.888 1.00 95.25 96 GLN A O 1
ATOM 734 N N . GLN A 1 97 ? 15.786 4.749 -9.724 1.00 97.69 97 GLN A N 1
ATOM 735 C CA . GLN A 1 97 ? 16.146 4.707 -11.138 1.00 97.69 97 GLN A CA 1
ATOM 736 C C . GLN A 1 97 ? 15.359 3.632 -11.881 1.00 97.69 97 GLN A C 1
ATOM 738 O O . GLN A 1 97 ? 14.993 2.603 -11.317 1.00 97.69 97 GLN A O 1
ATOM 743 N N . CYS A 1 98 ? 15.131 3.868 -13.168 1.00 97.44 98 CYS A N 1
ATOM 744 C CA . CYS A 1 98 ? 14.600 2.893 -14.105 1.00 97.44 98 CYS A CA 1
ATOM 745 C C . CYS A 1 98 ? 15.681 2.536 -15.125 1.00 97.44 98 CYS A C 1
ATOM 747 O O . CYS A 1 98 ? 16.186 3.421 -15.817 1.00 97.44 98 CYS A O 1
ATOM 749 N N . THR A 1 99 ? 16.023 1.253 -15.220 1.00 97.94 99 THR A N 1
ATOM 750 C CA . THR A 1 99 ? 16.821 0.713 -16.326 1.00 97.94 99 THR A CA 1
ATOM 751 C C . THR A 1 99 ? 15.868 0.276 -17.430 1.00 97.94 99 THR A C 1
ATOM 753 O O . THR A 1 99 ? 15.077 -0.642 -17.227 1.00 97.94 99 THR A O 1
ATOM 756 N N . LEU A 1 100 ? 15.909 0.940 -18.579 1.00 95.00 100 LEU A N 1
ATOM 757 C CA . LEU A 1 100 ? 15.060 0.649 -19.731 1.00 95.00 100 LEU A CA 1
ATOM 758 C C . LEU A 1 100 ? 15.512 -0.631 -20.454 1.00 95.00 100 LEU A C 1
ATOM 760 O O . LEU A 1 100 ? 16.646 -1.085 -20.302 1.00 95.00 100 LEU A O 1
ATOM 764 N N . ALA A 1 101 ? 14.649 -1.187 -21.310 1.00 91.88 101 ALA A N 1
ATOM 765 C CA . ALA A 1 101 ? 14.935 -2.411 -22.069 1.00 91.88 101 ALA A CA 1
ATOM 766 C C . ALA A 1 101 ? 16.161 -2.305 -23.002 1.00 91.88 101 ALA A C 1
ATOM 768 O O . ALA A 1 101 ? 16.794 -3.310 -23.321 1.00 91.88 101 ALA A O 1
ATOM 769 N N . ASN A 1 102 ? 16.522 -1.091 -23.432 1.00 92.88 102 ASN A N 1
ATOM 770 C CA . ASN A 1 102 ? 17.724 -0.830 -24.231 1.00 92.88 102 ASN A CA 1
ATOM 771 C C . ASN A 1 102 ? 19.011 -0.693 -23.386 1.00 92.88 102 ASN A C 1
ATOM 773 O O . ASN A 1 102 ? 20.087 -0.524 -23.957 1.00 92.88 102 ASN A O 1
ATOM 777 N N . GLY A 1 103 ? 18.910 -0.778 -22.056 1.00 93.44 103 GLY A N 1
ATOM 778 C CA . GLY A 1 103 ? 20.018 -0.644 -21.110 1.00 93.44 103 GLY A CA 1
ATOM 779 C C . GLY A 1 103 ? 20.256 0.774 -20.582 1.00 93.44 103 GLY A C 1
ATOM 780 O O . GLY A 1 103 ? 21.108 0.942 -19.710 1.00 93.44 103 GLY A O 1
ATOM 781 N N . ASP A 1 104 ? 19.522 1.783 -21.062 1.00 95.56 104 ASP A N 1
ATOM 782 C CA . ASP A 1 104 ? 19.651 3.155 -20.562 1.00 95.56 104 ASP A CA 1
ATOM 783 C C . ASP A 1 104 ? 19.097 3.276 -19.137 1.00 95.56 104 ASP A C 1
ATOM 785 O O . ASP A 1 104 ? 18.074 2.681 -18.801 1.00 95.56 104 ASP A O 1
ATOM 789 N N . VAL A 1 105 ? 19.746 4.086 -18.297 1.00 97.00 105 VAL A N 1
ATOM 790 C CA . VAL A 1 105 ? 19.327 4.323 -16.907 1.00 97.00 105 VAL A CA 1
ATOM 791 C C . VAL A 1 105 ? 18.869 5.765 -16.740 1.00 97.00 105 VAL A C 1
ATOM 793 O O . VAL A 1 105 ? 19.589 6.699 -17.093 1.00 97.00 105 VAL A O 1
ATOM 796 N N . MET A 1 106 ? 17.679 5.954 -16.170 1.00 95.56 106 MET A N 1
ATOM 797 C CA . MET A 1 106 ? 17.063 7.270 -15.980 1.00 95.56 106 MET A CA 1
ATOM 798 C C . MET A 1 106 ? 16.438 7.394 -14.587 1.00 95.56 106 MET A C 1
ATOM 800 O O . MET A 1 106 ? 16.115 6.389 -13.957 1.00 95.56 106 MET A O 1
ATOM 804 N N . ASP A 1 107 ? 16.211 8.621 -14.112 1.00 97.19 107 ASP A N 1
ATOM 805 C CA . ASP A 1 107 ? 15.329 8.852 -12.960 1.00 97.19 107 ASP A CA 1
ATOM 806 C C . ASP A 1 107 ? 13.912 8.369 -13.309 1.00 97.19 107 ASP A C 1
ATOM 808 O O . ASP A 1 107 ? 13.328 8.805 -14.306 1.00 97.19 107 ASP A O 1
ATOM 812 N N . ALA A 1 108 ? 13.353 7.450 -12.517 1.00 96.31 108 ALA A N 1
ATOM 813 C CA . ALA A 1 108 ? 12.089 6.800 -12.861 1.00 96.31 108 ALA A CA 1
ATOM 814 C C . ALA A 1 108 ? 10.919 7.798 -12.893 1.00 96.31 108 ALA A C 1
ATOM 816 O O . ALA A 1 108 ? 9.964 7.640 -13.657 1.00 96.31 108 ALA A O 1
ATOM 817 N N . MET A 1 109 ? 10.989 8.847 -12.071 1.00 95.12 109 MET A N 1
ATOM 818 C CA . MET A 1 109 ? 9.953 9.871 -11.977 1.00 95.12 109 MET A CA 1
ATOM 819 C C . MET A 1 109 ? 10.051 10.842 -13.164 1.00 95.12 109 MET A C 1
ATOM 821 O O . MET A 1 109 ? 9.044 11.234 -13.747 1.00 95.12 109 MET A O 1
ATOM 825 N N . GLN A 1 110 ? 11.257 11.182 -13.604 1.00 95.44 110 GLN A N 1
ATOM 826 C CA . GLN A 1 110 ? 11.463 11.909 -14.850 1.00 95.44 110 GLN A CA 1
ATOM 827 C C . GLN A 1 110 ? 10.913 11.122 -16.040 1.00 95.44 110 GLN A C 1
ATOM 829 O O . GLN A 1 110 ? 10.097 11.654 -16.791 1.00 95.44 110 GLN A O 1
ATOM 834 N N . TYR A 1 111 ? 11.263 9.837 -16.136 1.00 94.38 111 TYR A N 1
ATOM 835 C CA . TYR A 1 111 ? 10.772 8.952 -17.189 1.00 94.38 111 TYR A CA 1
ATOM 836 C C . TYR A 1 111 ? 9.236 8.907 -17.236 1.00 94.38 111 TYR A C 1
ATOM 838 O O . TYR A 1 111 ? 8.645 9.084 -18.302 1.00 94.38 111 TYR A O 1
ATOM 846 N N . PHE A 1 112 ? 8.575 8.767 -16.083 1.00 94.62 112 PHE A N 1
ATOM 847 C CA . PHE A 1 112 ? 7.113 8.785 -16.004 1.00 94.62 112 PHE A CA 1
ATOM 848 C C . PHE A 1 112 ? 6.499 10.133 -16.419 1.00 94.62 112 PHE A C 1
ATOM 850 O O . PHE A 1 112 ? 5.538 10.142 -17.187 1.00 94.62 112 PHE A O 1
ATOM 857 N N . ARG A 1 113 ? 7.041 11.278 -15.969 1.00 93.19 113 ARG A N 1
ATOM 858 C CA . ARG A 1 113 ? 6.511 12.609 -16.346 1.00 93.19 113 ARG A CA 1
ATOM 859 C C . ARG A 1 113 ? 6.614 12.875 -17.839 1.00 93.19 113 ARG A C 1
ATOM 861 O O . ARG A 1 113 ? 5.651 13.360 -18.429 1.00 93.19 113 ARG A O 1
ATOM 868 N N . ASP A 1 114 ? 7.750 12.534 -18.438 1.00 92.75 114 ASP A N 1
ATOM 869 C CA . ASP A 1 114 ? 7.989 12.774 -19.862 1.00 92.75 114 ASP A CA 1
ATOM 870 C C . ASP A 1 114 ? 6.990 12.000 -20.734 1.00 92.75 114 ASP A C 1
ATOM 872 O O . ASP A 1 114 ? 6.528 12.505 -21.756 1.00 92.75 114 ASP A O 1
ATOM 876 N N . HIS A 1 115 ? 6.573 10.814 -20.280 1.00 88.75 115 HIS A N 1
ATOM 877 C CA . HIS A 1 115 ? 5.587 9.986 -20.976 1.00 88.75 115 HIS A CA 1
ATOM 878 C C . HIS A 1 115 ? 4.128 10.310 -20.633 1.00 88.75 115 HIS A C 1
ATOM 880 O O . HIS A 1 115 ? 3.221 9.922 -21.368 1.00 88.75 115 HIS A O 1
ATOM 886 N N . GLN A 1 116 ? 3.858 11.046 -19.552 1.00 83.12 116 GLN A N 1
ATOM 887 C CA . GLN A 1 116 ? 2.540 11.657 -19.368 1.00 83.12 116 GLN A CA 1
ATOM 888 C C . GLN A 1 116 ? 2.336 12.840 -20.318 1.00 83.12 116 GLN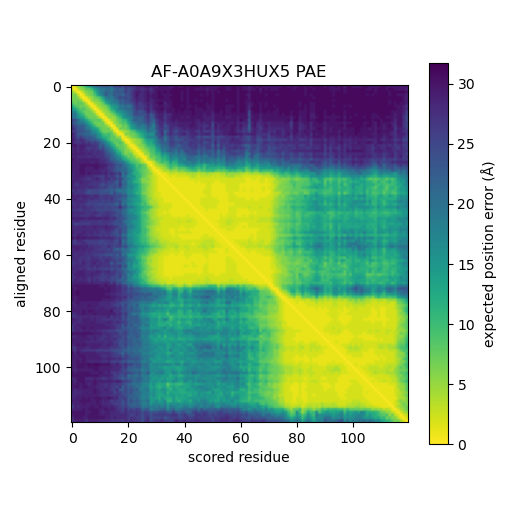 A C 1
ATOM 890 O O . GLN A 1 116 ? 1.242 13.021 -20.845 1.00 83.12 116 GLN A O 1
ATOM 895 N N . ALA A 1 117 ? 3.385 13.634 -20.549 1.00 64.12 117 ALA A N 1
ATOM 896 C CA . ALA A 1 117 ? 3.321 14.818 -21.399 1.00 64.12 117 ALA A CA 1
ATOM 897 C C . ALA A 1 117 ? 3.191 14.488 -22.896 1.00 64.12 117 ALA A C 1
ATOM 899 O O . ALA A 1 117 ? 2.621 15.284 -23.635 1.00 64.12 117 ALA A O 1
ATOM 900 N N . SER A 1 118 ? 3.686 13.328 -23.341 1.00 60.66 118 SER A N 1
ATOM 901 C CA . SER A 1 118 ? 3.612 12.888 -24.743 1.00 60.66 118 SER A CA 1
ATOM 902 C C . SER A 1 118 ? 2.279 12.242 -25.148 1.00 60.66 118 SER A C 1
ATOM 904 O O . SER A 1 118 ? 2.070 11.991 -26.332 1.00 60.66 118 SER A O 1
ATOM 906 N N . ASN A 1 119 ? 1.384 11.973 -24.188 1.00 56.75 119 ASN A N 1
ATOM 907 C CA . ASN A 1 119 ? 0.055 11.390 -24.419 1.00 56.75 119 ASN A CA 1
ATOM 908 C C . ASN A 1 119 ? -1.079 12.440 -24.505 1.00 56.75 119 ASN A C 1
ATOM 910 O O . ASN A 1 119 ? -2.251 12.061 -24.516 1.00 56.75 119 ASN A O 1
ATOM 914 N N . ASN A 1 120 ? -0.737 13.733 -24.572 1.00 45.09 120 ASN A N 1
ATOM 915 C CA . ASN A 1 120 ? -1.644 14.858 -24.850 1.00 45.09 120 ASN A CA 1
ATOM 916 C C . ASN A 1 120 ? -1.292 15.519 -26.187 1.00 45.09 120 ASN A C 1
ATOM 918 O O . ASN A 1 120 ? -2.202 16.153 -26.768 1.00 45.09 120 ASN A O 1
#

InterPro domains:
  IPR005590 Protein of unknown function DUF333 [PF03891] (31-70)

Secondary structure (DSSP, 8-state):
--------------------------HHHHTSPPHHHHHHHHHEEE-TTT-EEEETTS-EEEHHHHHHHHS--TT---HHHHHHHHTT-EEETTTTEEE-TTS-EEEHHHHHHHHHHTT-

Solvent-accessible surface area (backbone atoms only — not comparable to full-atom values): 7506 Å² total; per-residue (Å²): 133,88,81,89,83,89,81,85,82,90,77,85,85,74,85,78,77,78,80,76,78,73,77,75,75,65,68,71,67,81,73,54,78,58,65,34,47,61,51,21,52,76,53,38,38,56,40,91,88,77,54,28,19,42,31,74,87,73,48,76,43,57,22,62,60,53,42,48,64,77,64,52,58,95,75,66,66,48,72,25,45,52,46,28,45,72,67,66,18,5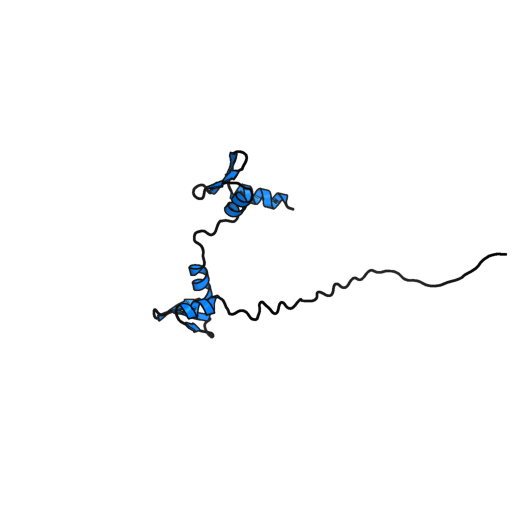1,59,40,83,90,78,48,30,19,32,40,78,90,68,52,76,42,54,17,57,58,55,43,52,58,59,56,64,71,76,112

Organism: NCBI:txid2829491

pLDDT: mean 83.47, std 17.56, range [35.91, 98.25]